Protein AF-A0AA42AZP2-F1 (afdb_monomer_lite)

Secondary structure (DSSP, 8-state):
--SSS--HHHHHHHHHHHH-STTS-S--EEE--HHHHHHHHHHHHH-TT--S------EEE-HHHHHHHHHHH-TT-----

Organism: Papaver nudicaule (NCBI:txid74823)

pLDDT: mean 83.9, std 11.27, range [49.44, 98.31]

InterPro domains:
  IPR036291 NAD(P)-binding domain superfamily [SSF51735] (26-76)

Foldseek 3Di:
DPDPDDDPVVVVVVCCQPVFLVPDDFDWDFDDDVVQVVVVVVVLVVDPPRDDDDDHGDDTDTSVNVVVVCCVVPVPRDRDD

Radius of gyration: 15.93 Å; chains: 1; bounding box: 30×23×45 Å

Structure (mmCIF, N/CA/C/O backbone):
data_AF-A0AA42AZP2-F1
#
_entry.id   AF-A0AA42AZP2-F1
#
loop_
_atom_site.group_PDB
_atom_site.id
_atom_site.type_symbol
_atom_site.label_atom_id
_atom_site.label_alt_id
_atom_site.label_comp_id
_atom_site.label_asym_id
_atom_site.label_entity_id
_atom_site.label_seq_id
_atom_site.pdbx_PDB_ins_code
_atom_site.Cartn_x
_atom_site.Cartn_y
_atom_site.Cartn_z
_atom_site.occupancy
_atom_site.B_iso_or_equiv
_atom_site.auth_seq_id
_atom_site.auth_comp_id
_atom_site.auth_asym_id
_atom_site.auth_atom_id
_atom_site.pdbx_PDB_model_num
ATOM 1 N N . MET A 1 1 ? -9.332 -2.910 -10.535 1.00 63.16 1 MET A N 1
ATOM 2 C CA . MET A 1 1 ? -9.564 -1.920 -9.460 1.00 63.16 1 MET A CA 1
ATOM 3 C C . MET A 1 1 ? -11.008 -2.016 -9.021 1.00 63.16 1 MET A C 1
ATOM 5 O O . MET A 1 1 ? -11.845 -2.232 -9.883 1.00 63.16 1 MET A O 1
ATOM 9 N N . LEU A 1 2 ? -11.289 -1.879 -7.723 1.00 70.69 2 LEU A N 1
ATOM 10 C CA . LEU A 1 2 ? -12.643 -2.053 -7.176 1.00 70.69 2 LEU A CA 1
ATOM 11 C C . LEU A 1 2 ? -13.581 -0.864 -7.469 1.00 70.69 2 LEU A C 1
ATO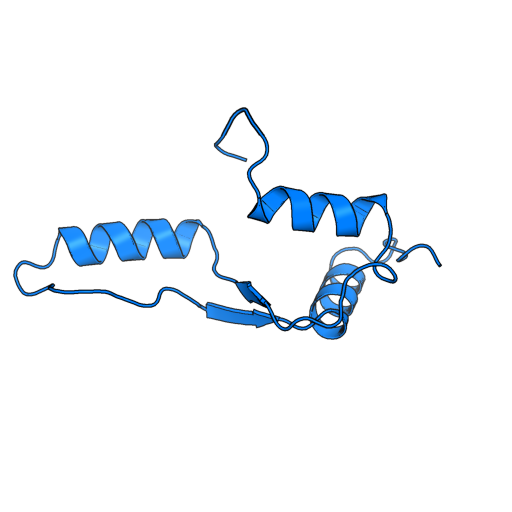M 13 O O . LEU A 1 2 ? -14.794 -1.025 -7.447 1.00 70.69 2 LEU A O 1
ATOM 17 N N . GLN A 1 3 ? -13.035 0.322 -7.762 1.00 78.94 3 GLN A N 1
ATOM 18 C CA . GLN A 1 3 ? -13.813 1.516 -8.118 1.00 78.94 3 GLN A CA 1
ATOM 19 C C . GLN A 1 3 ? -13.966 1.660 -9.641 1.00 78.94 3 GLN A C 1
ATOM 21 O O . GLN A 1 3 ? -13.020 1.409 -10.388 1.00 78.94 3 GLN A O 1
ATOM 26 N N . SER A 1 4 ? -15.143 2.114 -10.094 1.00 86.31 4 SER A N 1
ATOM 27 C CA . SER A 1 4 ? -15.454 2.345 -11.518 1.00 86.31 4 SER A CA 1
ATOM 28 C C . SER A 1 4 ? -14.727 3.552 -12.117 1.00 86.31 4 SER A C 1
ATOM 30 O O . SER A 1 4 ? -14.486 3.601 -13.321 1.00 86.31 4 SER A O 1
ATOM 32 N N . LYS A 1 5 ? -14.356 4.525 -11.278 1.00 89.50 5 LYS A N 1
ATOM 33 C CA . LYS A 1 5 ? -13.537 5.681 -11.650 1.00 89.50 5 LYS A CA 1
ATOM 34 C C . LYS A 1 5 ? -12.123 5.505 -11.113 1.00 89.50 5 LYS A C 1
ATOM 36 O O . LYS A 1 5 ? -11.922 4.959 -10.029 1.00 89.50 5 LYS A O 1
ATOM 41 N N . VAL A 1 6 ? -11.144 6.006 -11.863 1.00 87.88 6 VAL A N 1
ATOM 42 C CA . VAL A 1 6 ? -9.752 6.014 -11.413 1.00 87.88 6 VAL A CA 1
ATOM 43 C C . VAL A 1 6 ? -9.600 7.038 -10.290 1.00 87.88 6 VAL A C 1
ATOM 45 O O . VAL A 1 6 ? -9.963 8.201 -10.454 1.00 87.88 6 VAL A O 1
ATOM 48 N N . ASN A 1 7 ? -9.062 6.607 -9.153 1.00 88.38 7 ASN A N 1
ATOM 49 C CA . ASN A 1 7 ? -8.742 7.494 -8.039 1.00 88.38 7 ASN A CA 1
ATOM 50 C C . ASN A 1 7 ? -7.336 8.105 -8.183 1.00 88.38 7 ASN A C 1
ATOM 52 O O . ASN A 1 7 ? -6.544 7.720 -9.047 1.00 88.38 7 ASN A O 1
ATOM 56 N N . SER A 1 8 ? -7.009 9.059 -7.313 1.00 85.81 8 SER A N 1
ATOM 57 C CA . SER A 1 8 ? -5.742 9.795 -7.371 1.00 85.81 8 SER A CA 1
ATOM 58 C C . SER A 1 8 ? -4.508 8.893 -7.276 1.00 85.81 8 SER A C 1
ATOM 60 O O . SER A 1 8 ? -3.558 9.091 -8.033 1.00 85.81 8 SER A O 1
ATOM 62 N N . SER A 1 9 ? -4.515 7.886 -6.393 1.00 83.19 9 SER A N 1
ATOM 63 C CA . SER A 1 9 ? -3.380 6.964 -6.233 1.00 83.19 9 SER A CA 1
ATOM 64 C C . SER A 1 9 ? -3.151 6.123 -7.488 1.00 83.19 9 SER A C 1
ATOM 66 O O . SER A 1 9 ? -2.022 5.969 -7.948 1.00 83.19 9 SER A O 1
ATOM 68 N N . SER A 1 10 ? -4.224 5.658 -8.115 1.00 85.69 10 SER A N 1
ATOM 69 C CA . SER A 1 10 ? -4.150 4.835 -9.323 1.00 85.69 10 SER A CA 1
ATOM 70 C C . SER A 1 10 ? -3.826 5.653 -10.569 1.00 85.69 10 SER A C 1
ATOM 72 O O . SER A 1 10 ? -3.150 5.162 -11.471 1.00 85.69 10 SER A O 1
ATOM 74 N N . MET A 1 11 ? -4.227 6.928 -10.609 1.00 86.25 11 MET A N 1
ATOM 75 C CA . MET A 1 11 ? -3.788 7.847 -11.660 1.00 86.25 11 MET A CA 1
ATOM 76 C C . MET A 1 11 ? -2.272 8.031 -11.668 1.00 86.25 11 MET A C 1
ATOM 78 O O . MET A 1 11 ? -1.698 8.209 -12.740 1.00 86.25 11 MET A O 1
ATOM 82 N N . ILE A 1 12 ? -1.611 7.964 -10.507 1.00 81.69 12 ILE A N 1
ATOM 83 C CA . ILE A 1 12 ? -0.146 7.990 -10.448 1.00 81.69 12 ILE A CA 1
ATOM 84 C C . ILE A 1 12 ? 0.414 6.764 -11.169 1.00 81.69 12 ILE A C 1
ATOM 86 O O . ILE A 1 12 ? 1.236 6.930 -12.062 1.00 81.69 12 ILE A O 1
ATOM 90 N N . LEU A 1 13 ? -0.078 5.561 -10.858 1.00 81.19 13 LEU A N 1
ATOM 91 C CA . LEU A 1 13 ? 0.358 4.333 -11.527 1.00 81.19 13 LEU A CA 1
ATOM 92 C C . LEU A 1 13 ? 0.159 4.405 -13.050 1.00 81.19 13 LEU A C 1
ATOM 94 O O . LEU A 1 13 ? 1.066 4.074 -13.806 1.00 81.19 13 LEU A O 1
ATOM 98 N N . ILE A 1 14 ? -0.998 4.892 -13.509 1.00 84.44 14 ILE A N 1
ATOM 99 C CA . ILE A 1 14 ? -1.280 5.048 -14.944 1.00 84.44 14 ILE A CA 1
ATOM 100 C C . ILE A 1 14 ? -0.285 5.999 -15.610 1.00 84.44 14 ILE A C 1
ATOM 102 O O . ILE A 1 14 ? 0.208 5.684 -16.691 1.00 84.44 14 ILE A O 1
ATOM 106 N N . LYS A 1 15 ? 0.028 7.138 -14.980 1.00 80.94 15 LYS A N 1
ATOM 107 C CA . LYS A 1 15 ? 1.022 8.085 -15.508 1.00 80.94 15 LYS A CA 1
ATOM 108 C C . LYS A 1 15 ? 2.394 7.433 -15.647 1.00 80.94 15 LYS A C 1
ATOM 110 O O . LYS A 1 15 ? 3.036 7.620 -16.669 1.00 80.94 15 LYS A O 1
ATOM 115 N N . ILE A 1 16 ? 2.808 6.613 -14.680 1.00 76.75 16 ILE A N 1
ATOM 116 C CA . ILE A 1 16 ? 4.088 5.887 -14.757 1.00 76.75 16 ILE A CA 1
ATOM 117 C C . ILE A 1 16 ? 4.116 4.948 -15.958 1.00 76.75 16 ILE A C 1
ATOM 119 O O . ILE A 1 16 ? 5.092 4.913 -16.703 1.00 76.75 16 ILE A O 1
ATOM 123 N N . LEU A 1 17 ? 3.034 4.193 -16.143 1.00 78.00 17 LEU A N 1
ATOM 124 C CA . LEU A 1 17 ? 2.955 3.176 -17.184 1.00 78.00 17 LEU A CA 1
ATOM 125 C C . LEU A 1 17 ? 2.795 3.770 -18.592 1.00 78.00 17 LEU A C 1
ATOM 127 O O . LEU A 1 17 ? 3.230 3.139 -19.551 1.00 78.00 17 LEU A O 1
ATOM 131 N N . LYS A 1 18 ? 2.163 4.945 -18.731 1.00 78.94 18 LYS A N 1
ATOM 132 C CA . LYS A 1 18 ? 1.880 5.577 -20.033 1.00 78.94 18 LYS A CA 1
ATOM 133 C C . LYS A 1 18 ? 2.856 6.683 -20.421 1.00 78.94 18 LYS A C 1
ATOM 135 O O . LYS A 1 18 ? 3.291 6.721 -21.566 1.00 78.94 18 LYS A O 1
ATOM 140 N N . ASP A 1 19 ? 3.177 7.576 -19.490 1.00 72.19 19 ASP A N 1
ATOM 141 C CA . ASP A 1 19 ? 3.915 8.815 -19.771 1.00 72.19 19 ASP A CA 1
ATOM 142 C C . ASP A 1 19 ? 5.421 8.685 -19.489 1.00 72.19 19 ASP A C 1
ATOM 144 O O . ASP A 1 19 ? 6.173 9.639 -19.696 1.00 72.19 19 ASP A O 1
ATOM 148 N N . GLY A 1 20 ? 5.861 7.512 -19.021 1.00 66.62 20 GLY A N 1
ATOM 149 C CA . GLY A 1 20 ? 7.246 7.240 -18.653 1.00 66.62 20 GLY A CA 1
ATOM 150 C C . GLY A 1 20 ? 7.612 7.721 -17.245 1.00 66.62 20 GLY A C 1
ATOM 151 O O . GLY A 1 20 ? 6.938 8.536 -16.613 1.00 66.62 20 GLY A O 1
ATOM 152 N N . CYS A 1 21 ? 8.713 7.177 -16.731 1.00 67.56 21 CYS A N 1
ATOM 153 C CA . CYS A 1 21 ? 9.166 7.388 -15.354 1.00 67.56 21 CYS A CA 1
ATOM 154 C C . CYS A 1 21 ? 9.853 8.760 -15.165 1.00 67.56 21 CYS A C 1
ATOM 156 O O . CYS A 1 21 ? 9.867 9.290 -14.056 1.00 67.56 21 CYS A O 1
ATOM 158 N N . GLU A 1 22 ? 10.361 9.366 -16.245 1.00 61.44 22 GLU A N 1
ATOM 159 C CA . GLU A 1 22 ? 11.123 10.631 -16.268 1.00 61.44 22 GLU A CA 1
ATOM 160 C C . GLU A 1 22 ? 10.328 11.832 -15.722 1.00 61.44 22 GLU A C 1
ATOM 162 O O . GLU A 1 22 ? 10.855 12.643 -14.962 1.00 61.44 22 GLU A O 1
ATOM 167 N N . ARG A 1 23 ? 9.025 11.930 -16.034 1.00 60.81 23 ARG A N 1
ATOM 168 C CA . ARG A 1 23 ? 8.180 13.066 -15.602 1.00 60.81 23 ARG A CA 1
ATOM 169 C C . ARG A 1 23 ? 7.686 12.960 -14.163 1.00 60.81 23 ARG A C 1
ATOM 171 O O . ARG A 1 23 ? 7.020 13.873 -13.669 1.00 60.81 23 ARG A O 1
ATOM 178 N N . MET A 1 24 ? 7.963 11.857 -13.471 1.00 64.19 24 MET A N 1
ATOM 179 C CA . MET A 1 24 ? 7.634 11.774 -12.057 1.00 64.19 24 MET A CA 1
ATOM 180 C C . MET A 1 24 ? 8.570 12.683 -11.273 1.00 64.19 24 MET A C 1
ATOM 182 O O . MET A 1 24 ? 9.774 12.455 -11.275 1.00 64.19 24 MET A O 1
ATOM 186 N N . LEU A 1 25 ? 8.038 13.652 -10.529 1.00 57.91 25 LEU A N 1
ATOM 187 C CA . LEU A 1 25 ? 8.806 14.344 -9.489 1.00 57.91 25 LEU A CA 1
ATOM 188 C C . LEU A 1 25 ? 9.486 13.309 -8.574 1.00 57.91 25 LEU A C 1
ATOM 190 O O . LEU A 1 25 ? 8.890 12.266 -8.287 1.00 57.91 25 LEU A O 1
ATOM 194 N N . ASN A 1 26 ? 10.720 13.587 -8.143 1.00 66.88 26 ASN A N 1
ATOM 195 C CA . ASN A 1 26 ? 11.510 12.714 -7.268 1.00 66.88 26 ASN A CA 1
ATOM 196 C C . ASN A 1 26 ? 10.948 12.742 -5.834 1.00 66.88 26 ASN A C 1
ATOM 198 O O . ASN A 1 26 ? 11.551 13.291 -4.919 1.00 66.88 26 ASN A O 1
ATOM 202 N N . ILE A 1 27 ? 9.718 12.259 -5.674 1.00 72.00 27 I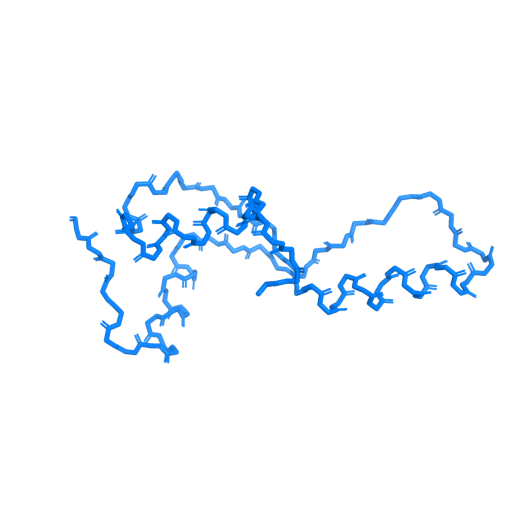LE A N 1
ATOM 203 C CA . ILE A 1 27 ? 8.963 12.287 -4.426 1.00 72.00 27 ILE A CA 1
ATOM 204 C C . ILE A 1 27 ? 8.929 10.868 -3.878 1.00 72.00 27 ILE A C 1
ATOM 206 O O . ILE A 1 27 ? 8.436 9.960 -4.551 1.00 72.00 27 ILE A O 1
ATOM 210 N N . VAL A 1 28 ? 9.396 10.709 -2.641 1.00 81.38 28 VAL A N 1
ATOM 211 C CA . VAL A 1 28 ? 9.203 9.492 -1.850 1.00 81.38 28 VAL A CA 1
ATOM 212 C C . VAL A 1 28 ? 7.708 9.313 -1.603 1.00 81.38 28 VAL A C 1
ATOM 214 O O . VAL A 1 28 ? 7.047 10.212 -1.076 1.00 81.38 28 VAL A O 1
ATOM 217 N N . ARG A 1 29 ? 7.150 8.164 -1.993 1.00 83.62 29 ARG A N 1
ATOM 218 C CA . ARG A 1 29 ? 5.731 7.856 -1.773 1.00 83.62 29 ARG A CA 1
ATOM 219 C C . ARG A 1 29 ? 5.586 6.755 -0.743 1.00 83.62 29 ARG A C 1
ATOM 221 O O . AR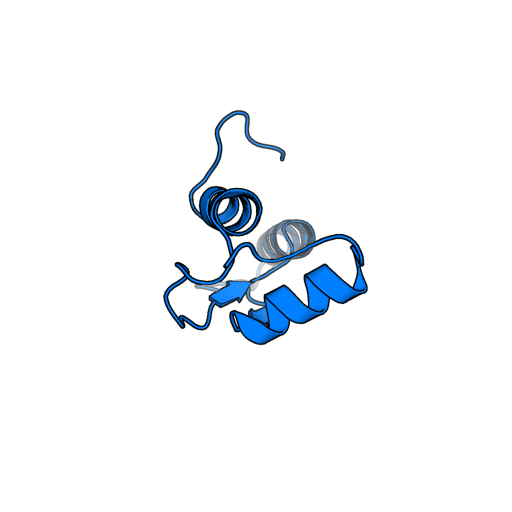G A 1 29 ? 6.223 5.717 -0.859 1.00 83.62 29 ARG A O 1
ATOM 228 N N . LEU A 1 30 ? 4.702 6.969 0.223 1.00 88.12 30 LEU A N 1
ATOM 229 C CA . LEU A 1 30 ? 4.253 5.917 1.124 1.00 88.1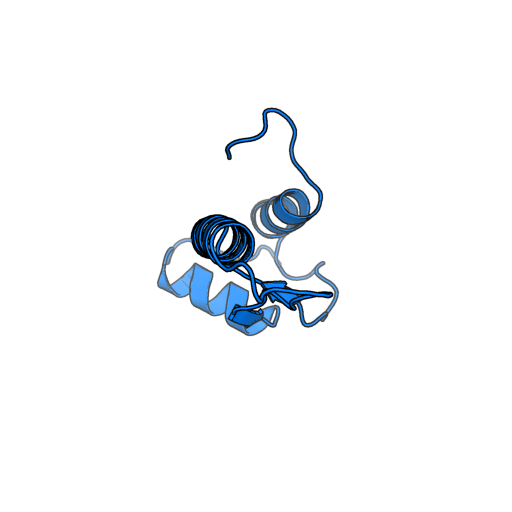2 30 LEU A CA 1
ATOM 230 C C . LEU A 1 30 ? 3.178 5.093 0.417 1.00 88.12 30 LEU A C 1
ATOM 232 O O . LEU A 1 30 ? 2.199 5.650 -0.089 1.00 88.12 30 LEU A O 1
ATOM 236 N N . VAL A 1 31 ? 3.385 3.783 0.348 1.00 87.69 31 VAL A N 1
ATOM 237 C CA . VAL A 1 31 ? 2.466 2.842 -0.292 1.00 87.69 31 VAL A CA 1
ATOM 238 C C . VAL A 1 31 ? 2.115 1.703 0.657 1.00 87.69 31 VAL A C 1
ATOM 240 O O . VAL A 1 31 ? 2.906 1.290 1.510 1.00 87.69 31 VAL A O 1
ATOM 243 N N . VAL A 1 32 ? 0.902 1.194 0.489 1.00 91.75 32 VAL A N 1
ATOM 244 C CA . VAL A 1 32 ? 0.351 0.059 1.225 1.00 91.75 32 VAL A CA 1
ATOM 245 C C . VAL A 1 32 ? -0.532 -0.745 0.274 1.00 91.75 32 VAL A C 1
ATOM 247 O O . VAL A 1 32 ? -1.168 -0.166 -0.614 1.00 91.75 32 VAL A O 1
ATOM 250 N N . ASP A 1 33 ? -0.527 -2.072 0.408 1.00 89.69 33 ASP A N 1
ATOM 251 C CA . ASP A 1 33 ? -1.441 -2.924 -0.349 1.00 89.69 33 ASP A CA 1
ATOM 252 C C . ASP A 1 33 ? -2.877 -2.676 0.128 1.00 89.69 33 ASP A C 1
ATOM 254 O O . ASP A 1 33 ? -3.146 -2.524 1.318 1.00 89.69 33 ASP A O 1
ATOM 258 N N . VAL A 1 34 ? -3.828 -2.618 -0.803 1.00 88.50 34 VAL A N 1
ATOM 259 C CA . VAL A 1 34 ? -5.234 -2.366 -0.461 1.00 88.50 34 VAL A CA 1
ATOM 260 C C . VAL A 1 34 ? -5.829 -3.472 0.419 1.00 88.50 34 VAL A C 1
ATOM 262 O O . VAL A 1 34 ? -6.763 -3.205 1.172 1.00 88.50 34 VAL A O 1
ATOM 265 N N . ARG A 1 35 ? -5.295 -4.696 0.341 1.00 92.38 35 ARG A N 1
ATOM 266 C CA . ARG A 1 35 ? -5.701 -5.821 1.191 1.00 92.38 35 ARG A CA 1
ATOM 267 C C . ARG A 1 35 ? -5.284 -5.583 2.637 1.00 92.38 35 ARG A C 1
ATOM 269 O O . ARG A 1 35 ? -6.137 -5.656 3.511 1.00 92.38 35 ARG A O 1
ATOM 276 N N . ASP A 1 36 ? -4.044 -5.152 2.853 1.00 94.56 36 ASP A N 1
ATOM 277 C CA . ASP A 1 36 ? -3.534 -4.802 4.182 1.00 94.56 36 ASP A CA 1
ATOM 278 C C . ASP A 1 36 ? -4.339 -3.645 4.796 1.00 94.56 36 ASP A C 1
ATOM 280 O O . ASP A 1 36 ? -4.618 -3.647 5.991 1.00 94.56 36 ASP A O 1
ATOM 284 N N . VAL A 1 37 ? -4.775 -2.668 3.986 1.00 93.62 37 VAL A N 1
ATOM 285 C CA . VAL A 1 37 ? -5.672 -1.595 4.458 1.00 93.62 37 VAL A CA 1
ATOM 286 C C . VAL A 1 37 ? -7.024 -2.159 4.894 1.00 93.62 37 VAL A C 1
ATOM 288 O O . VAL A 1 37 ? -7.536 -1.758 5.935 1.00 93.62 37 VAL A O 1
ATOM 291 N N . ALA A 1 38 ? -7.617 -3.067 4.116 1.00 94.88 38 ALA A N 1
ATOM 292 C CA . ALA A 1 38 ? -8.897 -3.678 4.466 1.00 94.88 38 ALA A CA 1
ATOM 293 C C . ALA A 1 38 ? -8.797 -4.499 5.764 1.00 94.88 38 ALA A C 1
ATOM 295 O O . ALA A 1 38 ? -9.657 -4.371 6.634 1.00 94.88 38 ALA A O 1
ATOM 296 N N . GLU A 1 39 ? -7.724 -5.275 5.919 1.00 96.56 39 GLU A N 1
ATOM 297 C CA . GLU A 1 39 ? -7.431 -6.037 7.136 1.00 96.56 39 GLU A CA 1
ATOM 298 C C . GLU A 1 39 ? -7.174 -5.117 8.336 1.00 96.56 39 GLU A C 1
ATOM 300 O O . GLU A 1 39 ? -7.725 -5.344 9.410 1.00 96.56 39 GLU A O 1
ATOM 305 N N . ALA A 1 40 ? -6.410 -4.035 8.159 1.00 96.81 40 ALA A N 1
ATOM 306 C CA . ALA A 1 40 ? -6.159 -3.058 9.216 1.00 96.81 40 ALA A CA 1
ATOM 307 C C . ALA A 1 40 ? -7.446 -2.350 9.665 1.00 96.81 40 ALA A C 1
ATOM 309 O O . ALA A 1 40 ? -7.652 -2.150 10.861 1.00 96.81 40 ALA A O 1
ATOM 310 N N . VAL A 1 41 ? -8.330 -1.990 8.727 1.00 96.31 41 VAL A N 1
ATOM 311 C CA . VAL A 1 41 ? -9.637 -1.396 9.047 1.00 96.31 41 VAL A CA 1
ATOM 312 C C . VAL A 1 41 ? -10.505 -2.378 9.830 1.00 96.31 41 VAL A C 1
ATOM 314 O O . VAL A 1 41 ? -11.100 -1.982 10.832 1.00 96.31 41 VAL A O 1
ATOM 317 N N . LEU A 1 42 ? -10.557 -3.645 9.409 1.00 97.94 42 LEU A N 1
ATOM 318 C CA . LEU A 1 42 ? -11.297 -4.687 10.121 1.00 97.94 42 LEU A CA 1
ATOM 319 C C . LEU A 1 42 ? -10.749 -4.887 11.540 1.00 97.94 42 LEU A C 1
ATOM 321 O O . LEU A 1 42 ? -11.514 -4.869 12.498 1.00 97.94 42 LEU A O 1
ATOM 325 N N . LEU A 1 43 ? -9.426 -4.982 11.684 1.00 97.81 43 LEU A N 1
ATOM 326 C CA . LEU A 1 43 ? -8.768 -5.161 12.976 1.00 97.81 43 LEU A CA 1
ATOM 327 C C . LEU A 1 43 ? -9.079 -4.015 13.947 1.00 97.81 43 LEU A C 1
ATOM 329 O O . LEU A 1 43 ? -9.397 -4.267 15.105 1.00 97.81 43 LEU A O 1
ATOM 333 N N . VAL A 1 44 ? -8.993 -2.762 13.491 1.00 97.75 44 VAL A N 1
ATOM 334 C CA . VAL A 1 44 ? -9.313 -1.589 14.324 1.00 97.75 44 VAL A CA 1
ATOM 335 C C . VAL A 1 44 ? -10.795 -1.573 14.700 1.00 97.75 44 VAL A C 1
ATOM 337 O O . VAL A 1 44 ? -11.127 -1.216 15.823 1.00 97.75 44 VAL A O 1
ATOM 340 N N . TYR A 1 45 ? -11.684 -1.982 13.795 1.00 97.50 45 TYR A N 1
ATOM 341 C CA . TYR A 1 45 ? -13.115 -2.073 14.080 1.00 97.50 45 TYR A CA 1
ATOM 342 C C . TYR A 1 45 ? -13.449 -3.143 15.134 1.00 97.50 45 TYR A C 1
ATOM 344 O O . TYR A 1 45 ? -14.315 -2.930 15.978 1.00 97.50 45 TYR A O 1
ATOM 352 N N . GLU A 1 46 ? -12.763 -4.287 15.102 1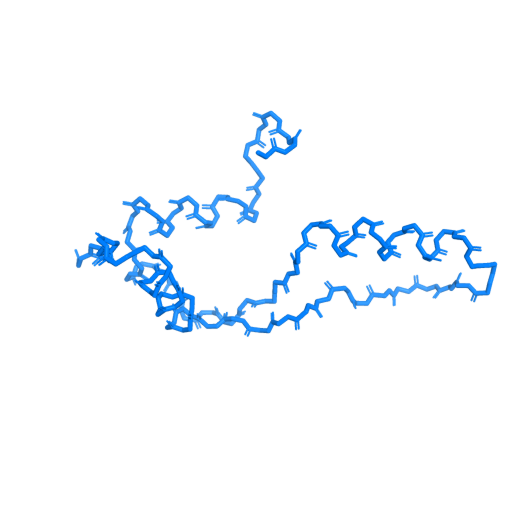.00 98.31 46 GLU A N 1
ATOM 353 C CA . GLU A 1 46 ? -13.015 -5.415 16.007 1.00 98.31 46 GLU A CA 1
ATOM 354 C C . GLU A 1 46 ? -12.419 -5.241 17.411 1.00 98.31 46 GLU A C 1
ATOM 356 O O . GLU A 1 46 ? -12.801 -5.972 18.326 1.00 98.31 46 GLU A O 1
ATOM 361 N N . LYS A 1 47 ? -11.475 -4.312 17.602 1.00 98.12 47 LYS A N 1
ATOM 362 C CA . LYS A 1 47 ? -10.787 -4.078 18.879 1.00 98.12 47 LYS A CA 1
ATOM 363 C C . LYS A 1 47 ? -11.472 -2.955 19.667 1.00 98.12 47 LYS A C 1
ATOM 365 O O . LYS A 1 47 ? -11.312 -1.795 19.293 1.00 98.12 47 LYS A O 1
ATOM 370 N N . PRO A 1 48 ? -12.178 -3.249 20.778 1.00 97.31 48 PRO A N 1
ATOM 371 C CA . PRO A 1 48 ? -12.878 -2.226 21.561 1.00 97.31 48 PRO A CA 1
ATOM 372 C C . PRO A 1 48 ? -11.952 -1.159 22.152 1.00 97.31 48 PRO A C 1
ATOM 374 O O . PRO A 1 48 ? -12.390 -0.047 22.425 1.00 97.31 48 PRO A O 1
ATOM 377 N N . GLU A 1 49 ? -10.680 -1.501 22.363 1.00 97.88 49 GLU A N 1
ATOM 378 C CA . GLU A 1 49 ? -9.660 -0.604 22.906 1.00 97.88 49 GLU A CA 1
ATOM 379 C C . GLU A 1 49 ? -8.995 0.270 21.831 1.00 97.88 49 GLU A C 1
ATOM 381 O O . GLU A 1 49 ? -8.137 1.090 22.155 1.00 97.88 49 GLU A O 1
ATOM 386 N N . ALA A 1 50 ? -9.326 0.078 20.549 1.00 97.81 50 ALA A N 1
ATOM 387 C CA . ALA A 1 50 ? -8.742 0.866 19.476 1.00 97.81 50 ALA A CA 1
ATOM 388 C C . ALA A 1 50 ? -9.320 2.287 19.455 1.00 97.81 50 ALA A C 1
ATOM 390 O O . ALA A 1 50 ? -10.531 2.492 19.372 1.00 97.81 50 ALA A O 1
ATOM 391 N N . GLU A 1 51 ? -8.438 3.286 19.478 1.00 97.06 51 GLU A N 1
ATOM 392 C CA . GLU A 1 51 ? -8.816 4.695 19.510 1.00 97.06 51 GLU A CA 1
ATOM 393 C C . GLU A 1 51 ? -7.829 5.584 18.740 1.00 97.06 51 GLU A C 1
ATOM 395 O O . GLU A 1 51 ? -6.657 5.261 18.537 1.00 97.06 51 GLU A O 1
ATOM 400 N N . GLY A 1 52 ? -8.308 6.749 18.301 1.00 96.50 52 GLY A N 1
ATOM 401 C CA . GLY A 1 52 ? -7.477 7.749 17.635 1.00 96.50 52 GLY A CA 1
ATOM 402 C C . GLY A 1 52 ? -7.208 7.461 16.154 1.00 96.50 52 GLY A C 1
ATOM 403 O O . GLY A 1 52 ? -8.110 7.111 15.394 1.00 96.50 52 GLY A O 1
ATOM 404 N N . ARG A 1 53 ? -5.975 7.730 15.702 1.00 97.06 53 ARG A N 1
ATOM 405 C CA . ARG A 1 53 ? -5.570 7.650 14.287 1.00 97.06 53 ARG A CA 1
ATOM 406 C C . ARG A 1 53 ? -4.395 6.697 14.116 1.00 97.06 53 ARG A C 1
ATOM 408 O O . ARG A 1 53 ? -3.381 6.853 14.790 1.00 97.06 53 ARG A O 1
AT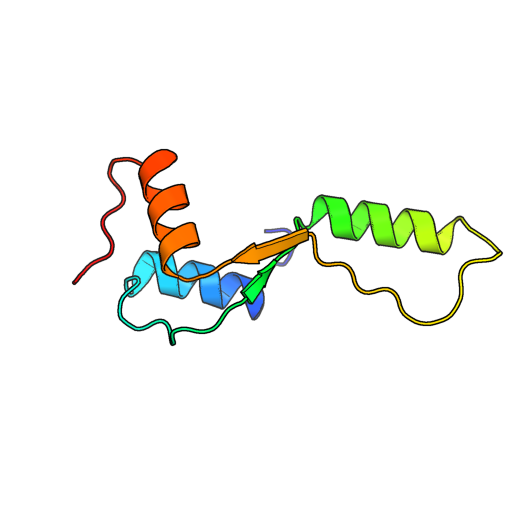OM 415 N N . TYR A 1 54 ? -4.502 5.809 13.132 1.00 95.56 54 TYR A N 1
ATOM 416 C CA . TYR A 1 54 ? -3.462 4.844 12.784 1.00 95.56 54 TYR A CA 1
ATOM 417 C C . TYR A 1 54 ? -2.845 5.186 11.429 1.00 95.56 54 TYR A C 1
ATOM 419 O O . TYR A 1 54 ? -3.553 5.407 10.445 1.00 95.56 54 TYR A O 1
ATOM 427 N N . LEU A 1 55 ? -1.513 5.223 11.369 1.00 93.50 55 LEU A N 1
ATOM 428 C CA . LEU A 1 55 ? -0.795 5.333 10.104 1.00 93.50 55 LEU A CA 1
ATOM 429 C C . LEU A 1 55 ? -0.712 3.943 9.460 1.00 93.50 55 LEU A C 1
ATOM 431 O O . LEU A 1 55 ? -0.034 3.063 9.978 1.00 93.50 55 LEU A O 1
ATOM 435 N N . CYS A 1 56 ? -1.379 3.757 8.322 1.00 93.50 56 CYS A N 1
ATOM 436 C CA . CYS A 1 56 ? -1.342 2.514 7.552 1.00 93.50 56 CYS A CA 1
ATOM 437 C C . CYS A 1 56 ? -0.432 2.695 6.326 1.00 93.50 56 CYS A C 1
ATOM 439 O O . CYS A 1 56 ? -0.864 3.169 5.276 1.00 93.50 56 CYS A O 1
ATOM 441 N N . SER A 1 57 ? 0.855 2.388 6.488 1.00 89.94 57 SER A N 1
ATOM 442 C CA . SER A 1 57 ? 1.862 2.464 5.426 1.00 89.94 57 SER A CA 1
ATOM 443 C C . SER A 1 57 ? 2.842 1.306 5.564 1.00 89.94 57 SER A C 1
ATOM 445 O O . SER A 1 57 ? 3.399 1.115 6.640 1.00 89.94 57 SER A O 1
ATOM 447 N N . ALA A 1 58 ? 3.089 0.574 4.477 1.00 84.25 58 ALA A N 1
ATOM 448 C CA . ALA A 1 58 ? 3.994 -0.574 4.492 1.00 84.25 58 ALA A CA 1
ATOM 449 C C . ALA A 1 58 ? 5.417 -0.205 4.053 1.00 84.25 58 ALA A C 1
ATOM 451 O O . ALA A 1 58 ? 6.390 -0.688 4.623 1.00 84.25 58 ALA A O 1
ATOM 452 N N . SER A 1 59 ? 5.559 0.646 3.032 1.00 80.56 59 SER A N 1
ATOM 453 C CA . SER A 1 59 ? 6.877 0.991 2.491 1.00 80.56 59 SER A CA 1
ATOM 454 C C . SER A 1 59 ? 6.926 2.398 1.913 1.00 80.56 59 SER A C 1
ATOM 456 O O . SER A 1 59 ? 5.955 2.892 1.337 1.00 80.56 59 SER A O 1
ATOM 458 N N . SER A 1 60 ? 8.083 3.037 2.059 1.00 83.50 60 SER A N 1
ATOM 459 C CA . SER A 1 60 ? 8.471 4.183 1.250 1.00 83.50 60 SER A CA 1
ATOM 460 C C . SER A 1 60 ? 9.053 3.674 -0.059 1.00 83.50 60 SER A C 1
ATOM 462 O O . SER A 1 60 ? 9.952 2.838 -0.053 1.00 83.50 60 SER A O 1
ATOM 464 N N . VAL A 1 61 ? 8.544 4.178 -1.171 1.00 82.38 61 VAL A N 1
ATOM 465 C CA . VAL A 1 61 ? 9.006 3.806 -2.501 1.00 82.38 61 VAL A CA 1
ATOM 466 C C . VAL A 1 61 ? 9.479 5.057 -3.216 1.00 82.38 61 VAL A C 1
ATOM 468 O O . VAL A 1 61 ? 8.717 6.014 -3.406 1.00 82.38 61 VAL A O 1
ATOM 471 N N . GLU A 1 62 ? 10.743 5.033 -3.622 1.00 81.12 62 GLU A N 1
ATOM 472 C CA . GLU A 1 62 ? 11.293 6.012 -4.540 1.00 81.12 62 GLU A CA 1
ATOM 473 C C . GLU A 1 62 ? 11.028 5.618 -5.991 1.00 81.12 62 GLU A C 1
ATOM 475 O O . GLU A 1 62 ? 10.725 4.472 -6.332 1.00 81.12 62 GLU A O 1
ATOM 480 N N . ARG A 1 63 ? 11.151 6.597 -6.888 1.00 77.19 63 ARG A N 1
ATOM 481 C CA . ARG A 1 63 ? 10.935 6.384 -8.322 1.00 77.19 63 ARG A CA 1
ATOM 482 C C . ARG A 1 63 ? 11.838 5.274 -8.880 1.00 77.19 63 ARG A C 1
ATOM 484 O O . ARG A 1 63 ? 11.391 4.499 -9.729 1.00 77.19 63 ARG A O 1
ATOM 491 N N . HIS A 1 64 ? 13.091 5.224 -8.426 1.00 79.56 64 HIS A N 1
ATOM 492 C CA . HIS A 1 64 ? 14.077 4.252 -8.891 1.00 79.56 64 HIS A CA 1
ATOM 493 C C . HIS A 1 64 ? 13.709 2.837 -8.419 1.00 79.56 64 HIS A C 1
ATOM 495 O O . HIS A 1 64 ? 13.499 1.971 -9.265 1.00 79.56 64 HIS A O 1
ATOM 501 N N . ASP A 1 65 ? 13.448 2.660 -7.119 1.00 83.19 65 ASP A N 1
ATOM 502 C CA . ASP A 1 65 ? 12.986 1.396 -6.530 1.00 83.19 65 ASP A CA 1
ATOM 503 C C . ASP A 1 65 ? 11.753 0.843 -7.245 1.00 83.19 65 ASP A C 1
ATOM 505 O O . ASP A 1 65 ? 11.666 -0.344 -7.568 1.00 83.19 65 ASP A O 1
ATOM 509 N N . PHE A 1 66 ? 10.786 1.720 -7.527 1.00 81.62 66 PHE A N 1
ATOM 510 C CA . PHE A 1 66 ? 9.569 1.341 -8.229 1.00 81.62 66 PHE A CA 1
ATOM 511 C C . PHE A 1 66 ? 9.856 0.847 -9.647 1.00 81.62 66 PHE A C 1
ATOM 513 O O . PHE A 1 66 ? 9.337 -0.186 -10.075 1.00 81.62 66 PHE A O 1
ATOM 520 N N . THR A 1 67 ? 10.691 1.588 -10.375 1.00 80.25 67 THR A N 1
ATOM 521 C CA . THR A 1 67 ? 11.066 1.273 -11.755 1.00 80.25 67 THR A CA 1
ATOM 522 C C . THR A 1 67 ? 11.823 -0.046 -11.834 1.00 80.25 67 THR A C 1
ATOM 524 O O . THR A 1 67 ? 11.521 -0.876 -12.691 1.00 80.25 67 THR A O 1
ATOM 527 N N . ASP A 1 68 ? 12.779 -0.263 -10.937 1.00 85.81 68 ASP A N 1
ATOM 528 C CA . ASP A 1 68 ? 13.589 -1.476 -10.915 1.00 85.81 68 ASP A CA 1
ATOM 529 C C . ASP A 1 68 ? 12.741 -2.691 -10.552 1.00 85.81 68 ASP A C 1
ATOM 531 O O . ASP A 1 68 ? 12.833 -3.740 -11.195 1.00 85.81 68 ASP A O 1
ATOM 535 N N . LYS A 1 69 ? 11.806 -2.529 -9.611 1.00 87.06 69 LYS A N 1
ATOM 536 C CA . LYS A 1 69 ? 10.840 -3.578 -9.287 1.00 87.06 69 LYS A CA 1
ATOM 537 C C . LYS A 1 69 ? 9.919 -3.893 -10.466 1.00 87.06 69 LYS A C 1
ATOM 539 O O . LYS A 1 69 ? 9.679 -5.066 -10.743 1.00 87.06 69 LYS A O 1
ATOM 544 N N . LEU A 1 70 ? 9.457 -2.882 -11.206 1.00 84.12 70 LEU A N 1
ATOM 545 C CA . LEU A 1 70 ? 8.671 -3.093 -12.425 1.00 84.12 70 LEU A CA 1
ATOM 546 C C . LEU A 1 70 ? 9.465 -3.811 -13.518 1.00 84.12 70 LEU A C 1
ATOM 548 O O . LEU A 1 70 ? 8.918 -4.725 -14.123 1.00 84.12 70 LEU A O 1
ATOM 552 N N . LYS A 1 71 ? 10.733 -3.456 -13.753 1.00 86.06 71 LYS A N 1
ATOM 553 C CA . LYS A 1 71 ? 11.597 -4.151 -14.726 1.00 86.06 71 LYS A CA 1
ATOM 554 C C . LYS A 1 71 ? 11.841 -5.608 -14.337 1.00 86.06 71 LYS A C 1
ATOM 556 O O . LYS A 1 71 ? 11.823 -6.475 -15.203 1.00 86.06 71 LYS A O 1
ATOM 561 N N . ASN A 1 72 ? 12.018 -5.883 -13.045 1.00 90.19 72 ASN A N 1
ATOM 562 C CA . ASN A 1 72 ? 12.192 -7.247 -12.545 1.00 90.19 72 ASN A CA 1
ATOM 563 C C . ASN A 1 72 ? 10.939 -8.110 -12.764 1.00 90.19 72 ASN A C 1
ATOM 565 O O . ASN A 1 72 ? 11.058 -9.275 -13.132 1.00 90.19 72 ASN A O 1
ATOM 569 N N . ILE A 1 73 ? 9.741 -7.550 -12.562 1.00 90.81 73 ILE A N 1
ATOM 570 C CA . ILE A 1 73 ? 8.470 -8.276 -12.741 1.00 90.81 73 ILE A CA 1
ATOM 571 C C . ILE A 1 73 ? 8.068 -8.343 -14.224 1.00 90.81 73 ILE A C 1
ATOM 573 O O . ILE A 1 73 ? 7.536 -9.350 -14.688 1.00 90.81 73 ILE A O 1
ATOM 577 N N . TYR A 1 74 ? 8.344 -7.284 -14.984 1.00 87.00 74 TYR A N 1
ATOM 578 C CA . TYR A 1 74 ? 8.015 -7.140 -16.398 1.00 87.00 74 TYR A CA 1
ATOM 579 C C . TYR A 1 74 ? 9.274 -6.760 -17.195 1.00 87.00 74 TYR A C 1
ATOM 581 O O . TYR A 1 74 ? 9.472 -5.587 -17.502 1.00 87.00 74 TYR A O 1
ATOM 589 N N . PRO A 1 75 ? 10.106 -7.729 -17.624 1.00 85.62 75 PRO A N 1
ATOM 590 C CA . PRO A 1 75 ? 11.389 -7.445 -18.285 1.00 85.62 75 PRO A CA 1
ATOM 591 C C . PRO A 1 75 ? 11.299 -6.640 -19.589 1.00 85.62 75 PRO A C 1
ATOM 593 O O . PRO A 1 75 ? 12.275 -6.036 -20.020 1.00 85.62 75 PRO A O 1
ATOM 596 N N . LYS A 1 76 ? 10.125 -6.623 -20.233 1.00 84.06 76 LYS A N 1
ATOM 597 C CA . LYS A 1 76 ? 9.854 -5.828 -21.445 1.00 84.06 76 LYS A CA 1
ATOM 598 C C . LYS A 1 76 ? 9.394 -4.399 -21.140 1.00 84.06 76 LYS A C 1
ATOM 600 O O . LYS A 1 76 ? 9.160 -3.629 -22.066 1.00 84.06 76 LYS A O 1
ATOM 605 N N . PHE A 1 77 ? 9.214 -4.052 -19.867 1.00 79.06 77 PHE A N 1
ATOM 606 C CA . PHE A 1 77 ? 8.848 -2.708 -19.454 1.00 79.06 77 PHE A CA 1
ATOM 607 C C . PHE A 1 77 ? 10.047 -1.774 -19.627 1.00 79.06 77 PHE A C 1
ATOM 609 O O . PHE A 1 77 ? 11.045 -1.865 -18.913 1.00 79.06 77 PHE A O 1
ATOM 616 N N . SER A 1 78 ? 9.933 -0.849 -20.573 1.00 72.38 78 SER A N 1
ATOM 617 C CA . SER A 1 78 ? 10.863 0.261 -20.737 1.00 72.38 78 SER A CA 1
ATOM 618 C C . SER A 1 78 ? 10.192 1.544 -20.263 1.00 72.38 78 SER A C 1
ATOM 620 O O . SER A 1 78 ? 9.168 1.938 -20.823 1.00 72.38 78 SER A O 1
ATOM 622 N N . CYS A 1 79 ? 10.780 2.232 -19.282 1.00 66.69 79 CYS A N 1
ATOM 623 C CA . CYS A 1 79 ? 10.446 3.637 -19.070 1.00 66.69 79 CYS A CA 1
ATOM 624 C C . CYS A 1 79 ? 10.838 4.382 -20.352 1.00 66.69 79 CYS A C 1
ATOM 626 O O . CYS A 1 79 ? 12.018 4.407 -20.705 1.00 66.69 79 CYS A O 1
ATOM 628 N N . LEU A 1 80 ? 9.850 4.910 -21.078 1.00 57.59 80 LEU A N 1
ATOM 629 C CA . LEU A 1 80 ? 10.099 5.766 -22.236 1.00 57.59 80 LEU A CA 1
ATOM 630 C C . LEU A 1 80 ? 10.955 6.958 -21.777 1.00 57.59 80 LEU A C 1
ATOM 632 O O . LEU A 1 80 ? 10.672 7.530 -20.720 1.00 57.59 80 LEU A O 1
ATOM 636 N N . LYS A 1 81 ? 12.019 7.243 -22.536 1.00 49.44 81 LYS A N 1
ATOM 637 C CA . LYS A 1 81 ? 12.864 8.432 -22.365 1.00 49.44 81 LYS A CA 1
ATOM 638 C C . LYS A 1 81 ? 12.088 9.689 -22.739 1.00 49.44 81 LYS A C 1
ATOM 640 O O . LYS A 1 81 ? 11.311 9.612 -23.718 1.00 49.44 81 LYS A O 1
#

Sequence (81 aa):
MLQSKVNSSSMILIKILKDGCERMLNIVRLVVDVRDVAEAVLLVYEKPEAEGRYLCSASSVERHDFTDKLKNIYPKFSCLK